Protein AF-A0A2S2PUA5-F1 (afdb_monomer_lite)

Secondary structure (DSSP, 8-state):
--GGGS--GGGSS--EEE-S--S-GGGT--S--S--SSEEE-GGGGTS-TT--TTTS-HHHHHHHH-HHHHHHHHHSHHHHHHHHHHHHHHH-SS-EEEE--S-HHHHHTTTT---BTTB--EEEESTT----

Radius of gyration: 16.47 Å; chains: 1; bounding box: 36×30×44 Å

InterPro domains:
  IPR000734 Triacylglycerol lipase family [PTHR11610] (3-128)
  IPR013818 Lipase [PF00151] (2-129)
  IPR029058 Alpha/Beta hydrolase fold [G3DSA:3.40.50.1820] (1-133)
  IPR029058 Alpha/Beta hydrolase fold [SSF53474] (2-130)

Sequence (133 aa):
MPSHSRLDPTDAQLVDVIHTDGSSIFLLGYGMSEPCGHIDFYPNNGKEQPGCDLTETPLPLTLIKEGIEEASRVLVACNHVRAIKLFIESINSKCPYIAHKCNSYQNFLQGKCFSCKENDSGCAIMGLNTVRP

Structure (mmCIF, N/CA/C/O backbone):
data_AF-A0A2S2PUA5-F1
#
_entry.id   AF-A0A2S2PUA5-F1
#
loop_
_atom_site.group_PDB
_atom_site.id
_atom_site.type_symbol
_atom_site.label_atom_id
_atom_site.label_alt_id
_atom_site.label_comp_id
_atom_site.label_asym_id
_atom_site.label_entity_id
_atom_site.label_seq_id
_atom_site.pdbx_PDB_ins_code
_atom_site.Cartn_x
_atom_site.Cartn_y
_atom_site.Cartn_z
_atom_site.occupancy
_atom_site.B_iso_or_equiv
_atom_site.auth_seq_id
_atom_site.auth_comp_id
_atom_site.auth_asym_id
_atom_site.auth_atom_id
_atom_site.pdbx_PDB_model_num
ATOM 1 N N . MET A 1 1 ? 16.119 0.254 -10.586 1.00 73.94 1 MET A N 1
ATOM 2 C CA . MET A 1 1 ? 16.790 -1.062 -10.463 1.00 73.94 1 MET A CA 1
ATOM 3 C C . MET A 1 1 ? 16.265 -1.983 -11.565 1.00 73.94 1 MET A C 1
ATOM 5 O O . MET A 1 1 ? 15.054 -1.948 -11.787 1.00 73.94 1 MET A O 1
ATOM 9 N N . PRO A 1 2 ? 17.122 -2.719 -12.300 1.00 87.25 2 PR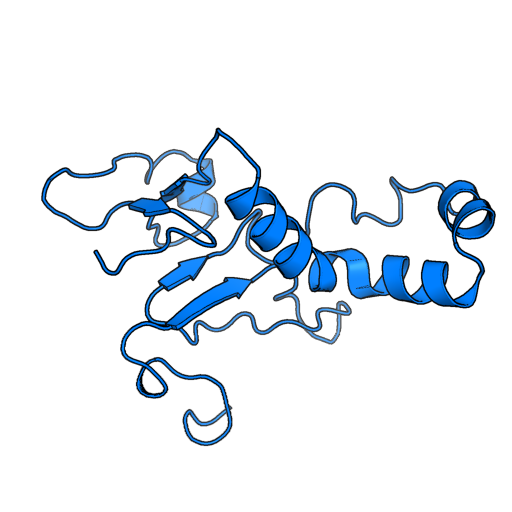O A N 1
ATOM 10 C CA . PRO A 1 2 ? 16.686 -3.626 -13.371 1.00 87.25 2 PRO A CA 1
ATOM 11 C C . PRO A 1 2 ? 15.734 -4.712 -12.851 1.00 87.25 2 PRO A C 1
ATOM 13 O O . PRO A 1 2 ? 15.947 -5.185 -11.739 1.00 87.25 2 PRO A O 1
ATOM 16 N N . SER A 1 3 ? 14.733 -5.127 -13.639 1.00 87.62 3 SER A N 1
ATOM 17 C CA . SER A 1 3 ? 13.717 -6.109 -13.208 1.00 87.62 3 SER A CA 1
ATOM 18 C C . SER A 1 3 ? 14.322 -7.438 -12.752 1.00 87.62 3 SER A C 1
ATOM 20 O O . SER A 1 3 ? 13.956 -7.931 -11.703 1.00 87.62 3 SER A O 1
ATOM 22 N N . HIS A 1 4 ? 15.343 -7.954 -13.441 1.00 91.38 4 HIS A N 1
ATOM 23 C CA . HIS A 1 4 ? 16.028 -9.201 -13.061 1.00 91.38 4 HIS A CA 1
ATOM 24 C C . HIS A 1 4 ? 16.793 -9.151 -11.720 1.00 91.38 4 HIS A C 1
ATOM 26 O O . HIS A 1 4 ? 17.362 -10.157 -11.306 1.00 91.38 4 HIS A O 1
ATOM 32 N N . SER A 1 5 ? 16.900 -7.983 -11.076 1.00 94.38 5 SER A N 1
ATOM 33 C CA . SER A 1 5 ? 17.606 -7.800 -9.798 1.00 94.38 5 SER A CA 1
ATOM 34 C C . SER A 1 5 ? 16.677 -7.403 -8.648 1.00 94.38 5 SER A C 1
ATOM 36 O O . SER A 1 5 ? 17.165 -7.056 -7.574 1.00 94.38 5 SER A O 1
ATOM 38 N N . ARG A 1 6 ? 15.359 -7.387 -8.861 1.00 94.94 6 ARG A N 1
ATOM 39 C CA . ARG A 1 6 ? 14.359 -7.016 -7.852 1.00 94.94 6 ARG A CA 1
ATOM 40 C C . ARG A 1 6 ? 13.100 -7.858 -8.026 1.00 94.94 6 ARG A C 1
ATOM 42 O O . ARG A 1 6 ? 12.964 -8.532 -9.034 1.00 94.94 6 ARG A O 1
ATOM 49 N N . LEU A 1 7 ? 12.176 -7.738 -7.075 1.00 97.31 7 LEU A N 1
ATOM 50 C CA . LEU A 1 7 ? 10.803 -8.197 -7.272 1.00 97.31 7 LEU A CA 1
ATOM 51 C C . LEU A 1 7 ? 10.221 -7.556 -8.537 1.00 97.31 7 LEU A C 1
ATOM 53 O O . LEU A 1 7 ? 10.394 -6.348 -8.729 1.00 97.31 7 LEU A O 1
ATOM 57 N N . ASP A 1 8 ? 9.548 -8.339 -9.369 1.00 97.25 8 ASP A N 1
ATOM 58 C CA . ASP A 1 8 ? 8.890 -7.906 -10.602 1.00 97.25 8 ASP A CA 1
ATOM 59 C C . ASP A 1 8 ? 7.628 -8.749 -10.887 1.00 97.25 8 ASP A C 1
ATOM 61 O O . ASP A 1 8 ? 7.535 -9.886 -10.415 1.00 97.25 8 ASP A O 1
ATOM 65 N N . PRO A 1 9 ? 6.654 -8.268 -11.691 1.00 96.94 9 PRO A N 1
ATOM 66 C CA . PRO A 1 9 ? 5.439 -9.034 -11.972 1.00 96.94 9 PRO A CA 1
ATOM 67 C C . PRO A 1 9 ? 5.702 -10.404 -12.607 1.00 96.94 9 PRO A C 1
ATOM 69 O O . PRO A 1 9 ? 4.869 -11.295 -12.493 1.00 96.94 9 PRO A O 1
ATOM 72 N N . THR A 1 10 ? 6.847 -10.618 -13.259 1.00 96.62 10 THR A N 1
ATOM 73 C CA . THR A 1 10 ? 7.171 -11.922 -13.858 1.00 96.62 10 THR A CA 1
ATOM 74 C C . THR A 1 10 ? 7.516 -13.018 -12.848 1.00 96.62 10 THR A C 1
ATOM 76 O O . THR A 1 10 ? 7.575 -14.184 -13.236 1.00 96.62 10 THR A O 1
ATOM 79 N N . ASP A 1 11 ? 7.736 -12.678 -11.576 1.00 97.75 11 ASP A N 1
ATOM 80 C CA . ASP A 1 11 ? 8.243 -13.616 -10.565 1.00 97.75 11 ASP A CA 1
ATOM 81 C C . ASP A 1 11 ? 7.177 -14.597 -10.046 1.00 97.75 11 ASP A C 1
ATOM 83 O O . ASP A 1 11 ? 7.510 -15.626 -9.453 1.00 97.75 11 ASP A O 1
ATOM 87 N N . ALA A 1 12 ? 5.890 -14.313 -10.274 1.00 97.31 12 ALA A N 1
ATOM 88 C CA . ALA A 1 12 ? 4.784 -15.183 -9.885 1.00 97.31 12 ALA A CA 1
ATOM 89 C C . ALA A 1 12 ? 3.542 -14.983 -10.770 1.00 97.31 12 ALA A C 1
ATOM 91 O O . ALA A 1 12 ? 3.441 -14.042 -11.552 1.00 97.31 12 ALA A O 1
ATOM 92 N N . GLN A 1 13 ? 2.542 -15.858 -10.615 1.00 96.69 13 GLN A N 1
ATOM 93 C CA . GLN A 1 13 ? 1.248 -15.711 -11.301 1.00 96.69 13 GLN A CA 1
ATOM 94 C C . GLN A 1 13 ? 0.492 -14.447 -10.864 1.00 96.69 13 GLN A C 1
ATOM 96 O O . GLN A 1 13 ? -0.269 -13.866 -11.637 1.00 96.69 13 GLN A O 1
ATOM 101 N N . LEU A 1 14 ? 0.698 -14.014 -9.624 1.00 96.12 14 LEU A N 1
ATOM 102 C CA . LEU A 1 14 ? 0.227 -12.750 -9.085 1.00 96.12 14 LEU A CA 1
ATOM 103 C C . LEU A 1 14 ? 1.296 -12.241 -8.121 1.00 96.12 14 LEU A C 1
ATOM 105 O O . LEU A 1 14 ? 1.841 -13.008 -7.335 1.00 96.12 14 LEU A O 1
ATOM 109 N N . VAL A 1 15 ? 1.585 -10.951 -8.222 1.00 97.69 15 VAL A N 1
ATOM 110 C CA . VAL A 1 15 ? 2.514 -10.223 -7.359 1.00 97.69 15 VAL A CA 1
ATOM 111 C C . VAL A 1 15 ? 1.759 -8.975 -6.954 1.00 97.69 15 VAL A C 1
ATOM 113 O O . VAL A 1 15 ? 1.468 -8.144 -7.815 1.00 97.69 15 VAL A O 1
ATOM 116 N N . ASP A 1 16 ? 1.379 -8.876 -5.693 1.00 97.62 16 ASP A N 1
ATOM 117 C CA . ASP A 1 16 ? 0.785 -7.685 -5.116 1.00 97.62 16 ASP A CA 1
ATOM 118 C C . ASP A 1 16 ? 1.729 -7.066 -4.085 1.00 97.62 16 ASP A C 1
ATOM 120 O O . ASP A 1 16 ? 2.445 -7.761 -3.365 1.00 97.62 16 ASP A O 1
ATOM 124 N N . VAL A 1 17 ? 1.785 -5.738 -4.067 1.00 98.38 17 VAL A N 1
ATOM 125 C CA . VAL A 1 17 ? 2.794 -4.990 -3.311 1.00 98.38 17 VAL A CA 1
ATOM 126 C C . VAL A 1 17 ? 2.106 -3.938 -2.458 1.00 98.38 17 VAL A C 1
ATOM 128 O O . VAL A 1 17 ? 1.223 -3.230 -2.930 1.00 98.38 17 VAL A O 1
ATOM 131 N N . ILE A 1 18 ? 2.508 -3.819 -1.191 1.00 98.62 18 ILE A N 1
ATOM 132 C CA . ILE A 1 18 ? 2.022 -2.779 -0.277 1.00 98.62 18 ILE A CA 1
ATOM 133 C C . ILE A 1 18 ? 3.172 -1.813 0.006 1.00 98.62 18 ILE A C 1
ATOM 135 O O . ILE A 1 18 ? 4.117 -2.146 0.720 1.00 98.62 18 ILE A O 1
ATOM 139 N N . HIS A 1 19 ? 3.073 -0.598 -0.526 1.00 98.31 19 HIS A N 1
ATOM 140 C CA . HIS A 1 19 ? 4.032 0.475 -0.294 1.00 98.31 19 HIS A CA 1
ATOM 141 C C . HIS A 1 19 ? 3.573 1.313 0.895 1.00 98.31 19 HIS A C 1
ATOM 143 O O . HIS A 1 19 ? 2.494 1.899 0.855 1.00 98.31 19 HIS A O 1
ATOM 149 N N . THR A 1 20 ? 4.378 1.400 1.952 1.00 97.44 20 THR A N 1
ATOM 150 C CA . THR A 1 20 ? 4.072 2.249 3.119 1.00 97.44 20 THR A CA 1
ATOM 151 C C . THR A 1 20 ? 5.161 3.253 3.461 1.00 97.44 20 THR A C 1
ATOM 153 O O . THR A 1 20 ? 4.908 4.121 4.289 1.00 97.44 20 THR A O 1
ATOM 156 N N . ASP A 1 21 ? 6.327 3.152 2.821 1.00 95.25 21 ASP A N 1
ATOM 157 C CA . ASP A 1 21 ? 7.536 3.917 3.141 1.00 95.25 21 ASP A CA 1
ATOM 158 C C . ASP A 1 21 ? 8.348 4.290 1.886 1.00 95.25 21 ASP A C 1
ATOM 160 O O . ASP A 1 21 ? 9.575 4.258 1.866 1.00 95.25 21 ASP A O 1
ATOM 164 N N . GLY A 1 22 ? 7.652 4.594 0.788 1.00 94.94 22 GLY A N 1
ATOM 165 C CA . GLY A 1 22 ? 8.230 4.948 -0.513 1.00 94.94 22 GLY A CA 1
ATOM 166 C C . GLY A 1 22 ? 8.732 6.395 -0.608 1.00 94.94 22 GLY A C 1
ATOM 167 O O . GLY A 1 22 ? 8.698 6.994 -1.686 1.00 94.94 22 GLY A O 1
ATOM 168 N N . SER A 1 23 ? 9.116 7.008 0.512 1.00 91.75 23 SER A N 1
ATOM 169 C CA . SER A 1 23 ? 9.830 8.289 0.509 1.00 91.75 23 SER A CA 1
ATOM 170 C C . SER A 1 23 ? 11.273 8.089 0.034 1.00 91.75 23 SER A C 1
ATOM 172 O O . SER A 1 23 ? 11.786 6.977 -0.003 1.00 91.75 23 SER A O 1
ATOM 174 N N . SER A 1 24 ? 11.953 9.169 -0.358 1.00 87.00 24 SER A N 1
ATOM 175 C CA . SER A 1 24 ? 13.376 9.075 -0.709 1.00 87.00 24 SER A CA 1
ATOM 176 C C . SER A 1 24 ? 14.195 8.608 0.496 1.00 87.00 24 SER A C 1
ATOM 178 O O . SER A 1 24 ? 13.905 9.005 1.624 1.00 87.00 24 SER A O 1
ATOM 180 N N . ILE A 1 25 ? 15.281 7.870 0.257 1.00 83.25 25 ILE A N 1
ATOM 181 C CA . ILE A 1 25 ? 16.231 7.480 1.308 1.00 83.25 25 ILE A CA 1
ATOM 182 C C . ILE A 1 25 ? 16.816 8.692 2.056 1.00 83.25 25 ILE A C 1
ATOM 184 O O . ILE A 1 25 ? 17.127 8.598 3.239 1.00 83.25 25 ILE A O 1
ATOM 188 N N . PHE A 1 26 ? 16.901 9.864 1.405 1.00 82.75 26 PHE A N 1
ATOM 189 C CA . PHE A 1 26 ? 17.305 11.123 2.054 1.00 82.75 26 PHE A CA 1
ATOM 190 C C . PHE A 1 26 ? 16.294 11.617 3.100 1.00 82.75 26 PHE A C 1
ATOM 192 O O . PHE A 1 26 ? 16.658 12.375 3.992 1.00 82.75 26 PHE A O 1
ATOM 199 N N . LEU A 1 27 ? 15.038 11.182 2.989 1.00 82.25 27 LEU A N 1
ATOM 200 C CA . LEU A 1 27 ? 13.957 11.404 3.951 1.00 82.25 27 LEU A CA 1
ATOM 201 C C . LEU A 1 27 ? 13.705 10.152 4.807 1.00 82.25 27 LEU A C 1
ATOM 203 O O . LEU A 1 27 ? 12.606 9.983 5.323 1.00 82.25 27 LEU A O 1
ATOM 207 N N . LEU A 1 28 ? 14.706 9.270 4.930 1.00 82.19 28 LEU A N 1
ATOM 208 C CA . LEU A 1 28 ? 14.640 8.012 5.683 1.00 82.19 28 LEU A CA 1
ATOM 209 C C . LEU A 1 28 ? 13.558 7.030 5.196 1.00 82.19 28 LEU A C 1
ATOM 211 O O . LEU A 1 28 ? 13.148 6.159 5.954 1.00 82.19 28 LEU A O 1
ATOM 215 N N . GLY A 1 29 ? 13.125 7.135 3.935 1.00 86.75 29 GLY A N 1
ATOM 216 C CA . GLY A 1 29 ? 12.269 6.123 3.319 1.00 86.75 29 GLY A CA 1
ATOM 217 C C . GLY A 1 29 ? 13.076 4.890 2.916 1.00 86.75 29 GLY A C 1
ATOM 218 O O . GLY A 1 29 ? 14.029 4.990 2.139 1.00 8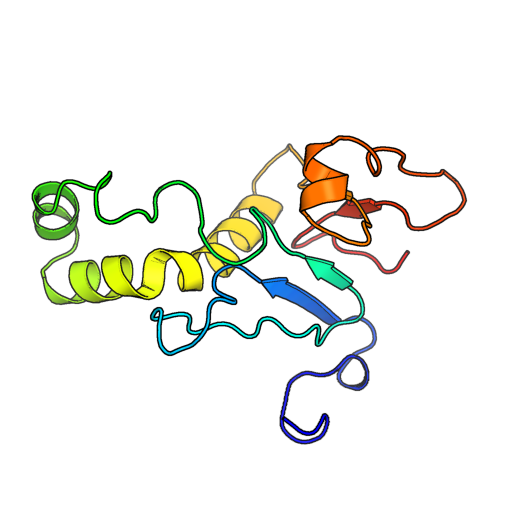6.75 29 GLY A O 1
ATOM 219 N N . TYR A 1 30 ? 12.705 3.728 3.447 1.00 89.94 30 TYR A N 1
ATOM 220 C CA . TYR A 1 30 ? 13.353 2.443 3.172 1.00 89.94 30 TYR A CA 1
ATOM 221 C C . TYR A 1 30 ? 12.618 1.611 2.113 1.00 89.94 30 TYR A C 1
ATOM 223 O O . TYR A 1 30 ? 13.149 0.607 1.636 1.00 89.94 30 TYR A O 1
ATOM 231 N N . GLY A 1 31 ? 11.385 1.984 1.765 1.00 92.50 31 GLY A N 1
ATOM 232 C CA . GLY A 1 31 ? 10.585 1.317 0.744 1.00 92.50 31 GLY A CA 1
ATOM 233 C C . GLY A 1 31 ? 10.880 1.814 -0.673 1.00 92.50 31 GLY A C 1
ATOM 234 O O . GLY A 1 31 ? 11.378 2.916 -0.889 1.00 92.50 31 GLY A O 1
ATOM 235 N N . MET A 1 32 ? 10.515 1.005 -1.668 1.00 94.12 32 MET A N 1
ATOM 236 C CA . MET A 1 32 ? 10.468 1.454 -3.062 1.00 94.12 32 MET A CA 1
ATOM 237 C C . MET A 1 32 ? 9.200 2.273 -3.312 1.00 94.12 32 MET A C 1
ATOM 239 O O . MET A 1 32 ? 8.145 1.965 -2.757 1.00 94.12 32 MET A O 1
ATOM 243 N N . SER A 1 33 ? 9.289 3.295 -4.163 1.00 94.81 33 SER A N 1
ATOM 244 C CA . SER A 1 33 ? 8.121 4.074 -4.608 1.00 94.81 33 SER A CA 1
ATOM 245 C C . SER A 1 33 ? 7.564 3.560 -5.936 1.00 94.81 33 SER A C 1
ATOM 247 O O . SER A 1 33 ? 6.369 3.643 -6.215 1.00 94.81 33 SER A O 1
ATOM 249 N N . GLU A 1 34 ? 8.460 3.016 -6.750 1.00 95.38 34 GLU A N 1
ATOM 250 C CA . GLU A 1 34 ? 8.206 2.494 -8.071 1.00 95.38 34 GLU A CA 1
ATOM 251 C C . GLU A 1 34 ? 7.399 1.198 -7.981 1.00 95.38 34 GLU A C 1
ATOM 253 O O . GLU A 1 34 ? 7.726 0.347 -7.148 1.00 95.38 34 GLU A O 1
ATOM 258 N N . PRO A 1 35 ? 6.388 1.028 -8.850 1.00 96.31 35 PRO A N 1
ATOM 259 C CA . PRO A 1 35 ? 5.607 -0.195 -8.881 1.00 96.31 35 PRO A CA 1
ATOM 260 C C . PRO A 1 35 ? 6.487 -1.379 -9.286 1.00 96.31 35 PRO A C 1
ATOM 262 O O . PRO A 1 35 ? 7.333 -1.277 -10.185 1.00 96.31 35 PRO A O 1
ATOM 265 N N . CYS A 1 36 ? 6.280 -2.507 -8.620 1.00 97.06 36 CYS A N 1
ATOM 266 C CA . CYS A 1 36 ? 6.970 -3.763 -8.894 1.00 97.06 36 CYS A CA 1
ATOM 267 C C . CYS A 1 36 ? 6.046 -4.989 -8.861 1.00 97.06 36 CYS A C 1
ATOM 269 O O . CYS A 1 36 ? 6.534 -6.113 -8.981 1.00 97.06 36 CYS A O 1
ATOM 271 N N . GLY A 1 37 ? 4.731 -4.783 -8.754 1.00 96.81 37 GLY A N 1
ATOM 272 C CA . GLY A 1 37 ? 3.717 -5.825 -8.815 1.00 96.81 37 GLY A CA 1
ATOM 273 C C . GLY A 1 37 ? 2.800 -5.740 -10.033 1.00 96.81 37 GLY A C 1
ATOM 274 O O . GLY A 1 37 ? 2.877 -4.859 -10.888 1.00 96.81 37 GLY A O 1
ATOM 275 N N . HIS A 1 38 ? 1.909 -6.721 -10.124 1.00 96.44 38 HIS A N 1
ATOM 276 C CA . HIS A 1 38 ? 0.710 -6.619 -10.950 1.00 96.44 38 HIS A CA 1
ATOM 277 C C . HIS A 1 38 ? -0.272 -5.601 -10.358 1.00 96.44 38 HIS A C 1
ATOM 279 O O . HIS A 1 38 ? -1.033 -4.973 -11.094 1.00 96.44 38 HIS A O 1
ATOM 285 N N . ILE A 1 39 ? -0.283 -5.493 -9.024 1.00 96.38 39 ILE A N 1
ATOM 286 C CA . ILE A 1 39 ? -1.128 -4.586 -8.254 1.00 96.38 39 ILE A CA 1
ATOM 287 C C . ILE A 1 39 ? -0.261 -3.963 -7.161 1.00 96.38 39 ILE A C 1
ATOM 289 O O . ILE A 1 39 ? 0.233 -4.665 -6.282 1.00 96.38 39 ILE A O 1
ATOM 293 N N . ASP A 1 40 ? -0.108 -2.646 -7.202 1.00 97.69 40 ASP A N 1
ATOM 294 C CA . ASP A 1 40 ? 0.681 -1.892 -6.232 1.00 97.69 40 ASP A CA 1
ATOM 295 C C . ASP A 1 40 ? -0.257 -0.995 -5.415 1.00 97.69 40 ASP A C 1
ATOM 297 O O . ASP A 1 40 ? -0.934 -0.100 -5.933 1.00 97.69 40 ASP A O 1
ATOM 301 N N . PHE A 1 41 ? -0.335 -1.270 -4.117 1.00 98.12 41 PHE A N 1
ATOM 302 C CA . PHE A 1 41 ? -1.163 -0.556 -3.159 1.00 98.12 41 PHE A CA 1
ATOM 303 C C . PHE A 1 41 ? -0.352 0.532 -2.459 1.00 98.12 41 PHE A C 1
ATOM 305 O O . PHE A 1 41 ? 0.718 0.275 -1.909 1.00 98.12 41 PHE A O 1
ATOM 312 N N . TYR A 1 42 ? -0.914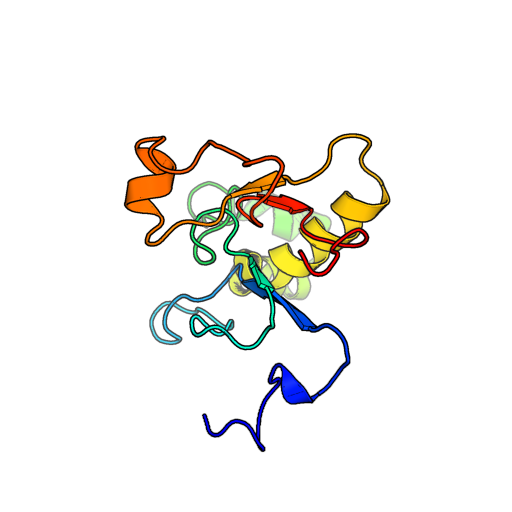 1.739 -2.410 1.00 98.19 42 TYR A N 1
ATOM 313 C CA . TYR A 1 42 ? -0.296 2.913 -1.787 1.00 98.19 42 TYR A CA 1
ATOM 314 C C . TYR A 1 42 ? -1.196 3.484 -0.676 1.00 98.19 42 TYR A C 1
ATOM 316 O O . TYR A 1 42 ? -1.714 4.600 -0.814 1.00 98.19 42 TYR A O 1
ATOM 324 N N . PRO A 1 43 ? -1.443 2.738 0.422 1.00 97.69 43 PRO A N 1
ATOM 325 C CA . PRO A 1 43 ? -2.204 3.252 1.558 1.00 97.69 43 PRO A CA 1
ATOM 326 C C . PRO A 1 43 ? -1.561 4.541 2.077 1.00 97.69 43 PRO A C 1
ATOM 328 O O . PRO A 1 43 ? -0.350 4.604 2.291 1.00 97.69 43 PRO A O 1
ATOM 331 N N . ASN A 1 44 ? -2.368 5.587 2.260 1.00 96.88 44 ASN A N 1
ATOM 332 C CA . ASN A 1 44 ? -1.893 6.901 2.708 1.00 96.88 44 ASN A CA 1
ATOM 333 C C . ASN A 1 44 ? -0.753 7.453 1.824 1.00 96.88 44 ASN A C 1
ATOM 335 O O . ASN A 1 44 ? 0.290 7.877 2.316 1.00 96.88 44 ASN A O 1
ATOM 339 N N . ASN A 1 45 ? -0.918 7.386 0.495 1.00 96.81 45 ASN A N 1
ATOM 340 C CA . ASN A 1 45 ? 0.091 7.764 -0.512 1.00 96.81 45 ASN A CA 1
ATOM 341 C C . ASN A 1 45 ? 1.359 6.888 -0.514 1.00 96.81 45 ASN A C 1
ATOM 343 O O . ASN A 1 45 ? 2.319 7.196 -1.217 1.00 96.81 45 ASN A O 1
ATOM 347 N N . GLY A 1 46 ? 1.380 5.825 0.292 1.00 96.81 46 GLY A N 1
ATOM 348 C CA . GLY A 1 46 ? 2.478 4.877 0.427 1.00 96.81 46 GLY A CA 1
ATOM 349 C C . GLY A 1 46 ? 3.784 5.452 0.966 1.00 96.81 46 GLY A C 1
ATOM 350 O O . GLY A 1 46 ? 4.842 4.898 0.683 1.00 96.81 46 GLY A O 1
ATOM 351 N N . LYS A 1 47 ? 3.722 6.563 1.712 1.00 94.19 47 LYS A N 1
ATOM 352 C CA . LYS A 1 47 ? 4.902 7.285 2.221 1.00 94.19 47 LYS A CA 1
ATOM 353 C C . LYS A 1 47 ? 4.867 7.499 3.727 1.00 94.19 47 LYS A C 1
ATOM 355 O O . LYS A 1 47 ? 5.736 7.018 4.436 1.00 94.19 47 LYS A O 1
ATOM 360 N N . GLU A 1 48 ? 3.861 8.225 4.199 1.00 91.88 48 GLU A N 1
ATOM 361 C CA . GLU A 1 48 ? 3.724 8.611 5.602 1.00 91.88 48 GLU A CA 1
ATOM 362 C C . GLU A 1 48 ? 2.450 7.988 6.149 1.00 91.88 48 GLU A C 1
ATOM 364 O O . GLU A 1 48 ? 1.347 8.225 5.650 1.00 91.88 48 GLU A O 1
ATOM 369 N N . GLN A 1 49 ? 2.611 7.130 7.148 1.00 92.94 49 GLN A N 1
ATOM 370 C CA . GLN A 1 49 ? 1.521 6.350 7.700 1.00 92.94 49 GLN A CA 1
ATOM 371 C C . GLN A 1 49 ? 0.983 7.010 8.973 1.00 92.94 49 GLN A C 1
ATOM 373 O O . GLN A 1 49 ? 1.763 7.468 9.813 1.00 92.94 49 GLN A O 1
ATOM 378 N N . PRO A 1 50 ? -0.348 7.027 9.166 1.00 91.81 50 PRO A N 1
ATOM 379 C CA . PRO A 1 50 ? -0.943 7.536 10.392 1.00 91.81 50 PRO A CA 1
ATOM 380 C C . PRO A 1 50 ? -0.364 6.846 11.635 1.00 91.81 50 PRO A C 1
ATOM 382 O O . PRO A 1 50 ? -0.304 5.615 11.697 1.00 91.81 50 PRO A O 1
ATOM 385 N N . GLY A 1 51 ? 0.042 7.645 12.626 1.00 86.00 51 GLY A N 1
ATOM 386 C CA . GLY A 1 51 ? 0.651 7.169 13.874 1.00 86.00 51 GLY A CA 1
ATOM 387 C C . GLY A 1 51 ? 2.164 6.922 13.818 1.00 86.00 51 GLY A C 1
ATOM 388 O O . GLY A 1 51 ? 2.711 6.423 14.798 1.00 86.00 51 GLY A O 1
ATOM 389 N N . CYS A 1 52 ? 2.830 7.256 12.708 1.00 83.00 52 CYS A N 1
ATOM 390 C CA . CYS A 1 52 ? 4.289 7.180 12.568 1.00 83.00 52 CYS A CA 1
ATOM 391 C C . CYS A 1 52 ? 5.002 8.540 12.641 1.00 83.00 52 CYS A C 1
ATOM 393 O O . CYS A 1 52 ? 6.221 8.591 12.493 1.00 83.00 52 CYS A O 1
ATOM 395 N N . ASP A 1 53 ? 4.269 9.634 12.863 1.00 74.56 53 ASP A N 1
ATOM 396 C CA . ASP A 1 53 ? 4.868 10.954 13.052 1.00 74.56 53 ASP A CA 1
ATOM 397 C C . ASP A 1 53 ? 5.570 11.032 14.418 1.00 74.56 53 ASP A C 1
ATOM 399 O O . ASP A 1 53 ? 4.964 10.819 15.471 1.00 74.56 53 ASP A O 1
ATOM 403 N N . LEU A 1 54 ? 6.861 11.363 14.383 1.00 62.31 54 LEU A N 1
ATOM 404 C CA . LEU A 1 54 ? 7.725 11.510 15.554 1.00 62.31 54 LEU A CA 1
ATOM 405 C C . LEU A 1 54 ? 7.253 12.616 16.504 1.00 62.31 54 LEU A C 1
ATOM 407 O O . LEU A 1 54 ? 7.588 12.588 17.687 1.00 62.31 54 LEU A O 1
ATOM 411 N N . THR A 1 55 ? 6.503 13.594 15.993 1.00 57.03 55 THR A N 1
ATOM 412 C CA . THR A 1 55 ? 5.965 14.710 16.781 1.00 57.03 55 THR A CA 1
ATOM 413 C C . THR A 1 55 ? 4.700 14.331 17.558 1.00 57.03 55 THR A C 1
ATOM 415 O O . THR A 1 55 ? 4.447 14.893 18.623 1.00 57.03 55 THR A O 1
ATOM 418 N N . GLU A 1 56 ? 3.952 13.335 17.075 1.00 52.03 56 GLU A N 1
ATOM 419 C CA . GLU A 1 56 ? 2.709 12.827 17.675 1.00 52.03 56 GLU A CA 1
ATOM 420 C C . GLU A 1 56 ? 2.968 11.704 18.692 1.00 52.03 56 GLU A C 1
ATOM 422 O O . GLU A 1 56 ? 2.135 11.441 19.560 1.00 52.03 56 GLU A O 1
ATOM 427 N N . THR A 1 57 ? 4.123 11.034 18.622 1.00 49.78 57 THR A N 1
ATOM 428 C CA . THR A 1 57 ? 4.531 10.031 19.612 1.00 49.78 57 THR A CA 1
ATOM 429 C C . THR A 1 57 ? 5.416 10.672 20.677 1.00 49.78 57 THR A C 1
ATOM 431 O O . THR A 1 57 ? 6.585 10.957 20.404 1.00 49.78 57 THR A O 1
ATOM 434 N N . PRO A 1 58 ? 4.940 10.862 21.923 1.00 48.50 58 PRO A N 1
ATOM 435 C CA . PRO A 1 58 ? 5.828 11.246 23.000 1.00 48.50 58 PRO A CA 1
ATOM 436 C C . PRO A 1 58 ? 6.862 10.127 23.150 1.00 48.50 58 PRO A C 1
ATOM 438 O O . PRO A 1 58 ? 6.515 9.015 23.561 1.00 48.50 58 PRO A O 1
ATOM 441 N N . LEU A 1 59 ? 8.132 10.454 22.877 1.00 52.00 59 LEU A N 1
ATOM 442 C CA . LEU A 1 59 ? 9.314 9.637 23.170 1.00 52.00 59 LEU A CA 1
ATOM 443 C C . LEU A 1 59 ? 9.204 8.778 24.451 1.00 52.00 59 LEU A C 1
ATOM 445 O O . LEU A 1 59 ? 9.700 7.654 24.424 1.00 52.00 59 LEU A O 1
ATOM 449 N N . PRO A 1 60 ? 8.580 9.219 25.568 1.00 50.94 60 PRO A N 1
ATOM 450 C CA . PRO A 1 60 ? 8.499 8.378 26.756 1.00 50.94 60 PRO A CA 1
ATOM 451 C C . PRO A 1 60 ? 7.744 7.051 26.577 1.00 50.94 60 PRO A C 1
ATOM 453 O O . PRO A 1 60 ? 8.149 6.083 27.201 1.00 50.94 60 PRO A O 1
ATOM 456 N N . LEU A 1 61 ? 6.683 6.918 25.771 1.00 50.81 61 LEU A N 1
ATOM 457 C CA . LEU A 1 61 ? 5.818 5.728 25.911 1.00 50.81 61 LEU A CA 1
ATOM 458 C C . LEU A 1 61 ? 6.384 4.437 25.283 1.00 50.81 61 LEU A C 1
ATOM 460 O O . LEU A 1 61 ? 6.161 3.351 25.822 1.00 50.81 61 LEU A O 1
ATOM 464 N N . THR A 1 62 ? 7.123 4.541 24.176 1.00 50.88 62 THR A N 1
ATOM 465 C CA . THR A 1 62 ? 7.772 3.396 23.505 1.00 50.88 62 THR A CA 1
ATOM 466 C C . THR A 1 62 ? 9.036 2.952 24.242 1.00 50.88 62 THR A C 1
ATOM 468 O O . THR A 1 62 ? 9.252 1.754 24.423 1.00 50.88 62 THR A O 1
ATOM 471 N N . LEU A 1 63 ? 9.809 3.907 24.780 1.00 51.19 63 LEU A N 1
ATOM 472 C CA . LEU A 1 63 ? 11.002 3.644 25.596 1.00 51.19 63 LEU A CA 1
ATOM 473 C C . LEU A 1 63 ? 10.694 2.820 26.857 1.00 51.19 63 LEU A C 1
ATOM 475 O O . LEU A 1 63 ? 11.504 1.983 27.249 1.00 51.19 63 LEU A O 1
ATOM 479 N N . ILE A 1 64 ? 9.533 3.045 27.487 1.00 53.06 64 ILE A N 1
ATOM 480 C CA . ILE A 1 64 ? 9.168 2.389 28.756 1.00 53.06 64 ILE A CA 1
ATOM 481 C C . ILE A 1 64 ? 8.630 0.963 28.536 1.00 53.06 64 ILE A C 1
ATOM 483 O O . ILE A 1 64 ? 8.775 0.119 29.418 1.00 53.06 64 ILE A O 1
ATOM 487 N N . LYS A 1 65 ? 8.000 0.675 27.387 1.00 55.53 65 LYS A N 1
ATOM 488 C CA . LYS A 1 65 ? 7.355 -0.627 27.133 1.00 55.53 65 LYS A CA 1
ATOM 489 C C . LYS A 1 65 ? 8.242 -1.647 26.424 1.00 55.53 65 LYS A C 1
ATOM 491 O O . LYS A 1 65 ? 8.129 -2.828 26.730 1.00 55.53 65 LYS A O 1
ATOM 496 N N . GLU A 1 66 ? 9.086 -1.213 25.489 1.00 54.75 66 GLU A N 1
ATOM 497 C CA . GLU A 1 66 ? 9.756 -2.129 24.546 1.00 54.75 66 GLU A CA 1
ATOM 498 C C . GLU A 1 66 ? 11.293 -2.071 24.623 1.00 54.75 66 GLU A C 1
ATOM 500 O O . GLU A 1 66 ? 11.983 -2.851 23.973 1.00 54.75 66 GLU A O 1
ATOM 505 N N . GLY A 1 67 ? 11.852 -1.216 25.487 1.00 57.78 67 GLY A N 1
ATOM 506 C CA . GLY A 1 67 ? 13.298 -1.040 25.622 1.00 57.78 67 GLY A CA 1
ATOM 507 C C . GLY A 1 67 ? 13.895 -0.154 24.523 1.00 57.78 67 GLY A C 1
ATOM 508 O O . GLY A 1 67 ? 13.295 0.085 23.480 1.00 57.78 67 GLY A O 1
ATOM 509 N N . ILE A 1 68 ? 15.092 0.384 24.779 1.00 55.91 68 ILE A N 1
ATOM 510 C CA . ILE A 1 68 ? 15.705 1.450 23.963 1.00 55.91 68 ILE A CA 1
ATOM 511 C C . ILE A 1 68 ? 16.001 0.984 22.530 1.00 55.91 68 ILE A C 1
ATOM 513 O O . ILE A 1 68 ? 15.820 1.752 21.589 1.00 55.91 68 ILE A O 1
ATOM 517 N N . GLU A 1 69 ? 16.428 -0.263 22.344 1.00 54.22 69 GLU A N 1
ATOM 518 C CA . GLU A 1 69 ? 16.826 -0.785 21.031 1.00 54.22 69 GLU A CA 1
ATOM 519 C C . GLU A 1 69 ? 15.617 -1.022 20.110 1.00 54.22 69 GLU A C 1
ATOM 521 O O . GLU A 1 69 ? 15.612 -0.563 18.966 1.00 54.22 69 GLU A O 1
ATOM 526 N N . GLU A 1 70 ? 14.549 -1.636 20.628 1.00 56.31 70 GLU A N 1
ATOM 527 C CA . GLU A 1 70 ? 13.322 -1.888 19.864 1.00 56.31 70 GLU A CA 1
ATOM 528 C C . GLU A 1 70 ? 12.540 -0.591 19.630 1.00 56.31 70 GLU A C 1
ATOM 530 O O . GLU A 1 70 ? 12.117 -0.322 18.508 1.00 56.31 70 GLU A O 1
ATOM 535 N N . ALA A 1 71 ? 12.465 0.294 20.633 1.00 56.12 71 ALA A N 1
ATOM 536 C CA . ALA A 1 71 ? 11.874 1.620 20.469 1.00 56.12 71 ALA A CA 1
ATOM 537 C C . ALA A 1 71 ? 12.589 2.438 19.378 1.00 56.12 71 ALA A C 1
ATOM 539 O O . ALA A 1 71 ? 11.930 3.140 18.617 1.00 56.12 71 ALA A O 1
ATOM 540 N N . SER A 1 72 ? 13.916 2.311 19.247 1.00 52.91 72 SER A N 1
ATOM 541 C CA . SER A 1 72 ? 14.693 2.981 18.191 1.00 52.91 72 SER A CA 1
ATOM 542 C C . SER A 1 72 ? 14.383 2.429 16.796 1.00 52.91 72 SER A C 1
ATOM 544 O O . SER A 1 72 ? 14.238 3.200 15.846 1.00 52.91 72 SER A O 1
ATOM 546 N N . ARG A 1 73 ? 14.238 1.103 16.659 1.00 56.41 73 ARG A N 1
ATOM 547 C CA . ARG A 1 73 ? 13.877 0.460 15.381 1.00 56.41 73 ARG A CA 1
ATOM 548 C C . ARG A 1 73 ? 12.443 0.779 14.981 1.00 56.41 73 ARG A C 1
ATOM 550 O O . ARG A 1 73 ? 12.203 1.119 13.828 1.00 56.41 73 ARG A O 1
ATOM 557 N N . VAL A 1 74 ? 11.508 0.724 15.926 1.00 58.56 74 VAL A N 1
ATOM 558 C CA . VAL A 1 74 ? 10.090 1.028 15.699 1.00 58.56 74 VAL A CA 1
ATOM 559 C C . VAL A 1 74 ? 9.895 2.492 15.325 1.00 58.56 74 VAL A C 1
ATOM 561 O O . VAL A 1 74 ? 9.090 2.776 14.446 1.00 58.56 74 VAL A O 1
ATOM 564 N N . LEU A 1 75 ? 10.645 3.412 15.934 1.00 59.03 75 LEU A N 1
ATOM 565 C CA . LEU A 1 75 ? 10.515 4.843 15.670 1.00 59.03 75 LEU A CA 1
ATOM 566 C C . LEU A 1 75 ? 11.026 5.228 14.270 1.00 59.03 75 LEU A C 1
ATOM 568 O O . LEU A 1 75 ? 10.360 5.975 13.561 1.00 59.03 75 LEU A O 1
ATOM 572 N N . VAL A 1 76 ? 12.170 4.684 13.842 1.00 63.88 76 VAL A N 1
ATOM 573 C CA . VAL A 1 76 ? 12.771 5.007 12.532 1.00 63.88 76 VAL A CA 1
ATOM 574 C C . VAL A 1 76 ? 12.156 4.191 11.390 1.00 63.88 76 VAL A C 1
ATOM 576 O O . VAL A 1 76 ? 12.046 4.685 10.275 1.00 63.88 76 VAL A O 1
ATOM 579 N N . ALA A 1 77 ? 11.701 2.964 11.654 1.00 79.94 77 ALA A N 1
ATOM 580 C CA . ALA A 1 77 ? 11.113 2.085 10.645 1.00 79.94 77 ALA A CA 1
ATOM 581 C C . ALA A 1 77 ? 9.576 2.011 10.719 1.00 79.94 77 ALA A C 1
ATOM 583 O O . ALA A 1 77 ? 8.995 1.105 10.125 1.00 79.94 77 ALA A O 1
ATOM 584 N N . CYS A 1 78 ? 8.895 2.919 11.436 1.00 87.38 78 CYS A N 1
ATOM 585 C CA . CYS A 1 78 ? 7.444 2.836 11.663 1.00 87.38 78 CYS A CA 1
ATOM 586 C C . CYS A 1 78 ? 6.647 2.722 10.355 1.00 87.38 78 CYS A C 1
ATOM 588 O O . CYS A 1 78 ? 5.830 1.809 10.199 1.00 87.38 78 CYS A O 1
ATOM 590 N N . ASN A 1 79 ? 6.922 3.618 9.397 1.00 91.44 79 ASN A N 1
ATOM 591 C CA . ASN A 1 79 ? 6.308 3.589 8.069 1.00 91.44 79 ASN A CA 1
ATOM 592 C C . ASN A 1 79 ? 6.621 2.267 7.362 1.00 91.44 79 ASN A C 1
ATOM 594 O O . ASN A 1 79 ? 5.725 1.630 6.809 1.00 91.44 79 ASN A O 1
ATOM 598 N N . HIS A 1 80 ? 7.872 1.809 7.443 1.00 92.00 80 HIS A N 1
ATOM 599 C CA . HIS A 1 80 ? 8.336 0.581 6.805 1.00 92.00 80 HIS A CA 1
ATOM 600 C C . HIS A 1 80 ? 7.596 -0.663 7.319 1.00 92.00 80 HIS A C 1
ATOM 602 O O . HIS A 1 80 ? 7.057 -1.446 6.539 1.00 92.00 80 HIS A O 1
ATOM 608 N N . VAL A 1 81 ? 7.476 -0.819 8.641 1.00 91.12 81 VAL A N 1
ATOM 609 C CA . VAL A 1 81 ? 6.803 -1.979 9.253 1.00 91.12 81 VAL A CA 1
ATOM 610 C C . VAL A 1 81 ? 5.277 -1.930 9.122 1.00 91.12 81 VAL A C 1
ATOM 612 O O . VAL A 1 81 ? 4.601 -2.930 9.386 1.00 91.12 81 VAL A O 1
ATOM 615 N N . ARG A 1 82 ? 4.696 -0.792 8.711 1.00 94.38 82 ARG A N 1
ATOM 616 C CA . ARG A 1 82 ? 3.242 -0.650 8.554 1.00 94.38 82 ARG A CA 1
ATOM 617 C C . ARG A 1 82 ? 2.675 -1.604 7.503 1.00 94.38 82 ARG A C 1
ATOM 619 O O . ARG A 1 82 ? 1.566 -2.090 7.711 1.00 94.38 82 ARG A O 1
ATOM 626 N N . ALA A 1 83 ? 3.423 -1.927 6.446 1.00 95.88 83 ALA A N 1
ATOM 627 C CA . ALA A 1 83 ? 2.990 -2.887 5.427 1.00 95.88 83 ALA A CA 1
ATOM 628 C C . ALA A 1 83 ? 2.630 -4.251 6.044 1.00 95.88 83 ALA A C 1
ATOM 630 O O . ALA A 1 83 ? 1.561 -4.796 5.773 1.00 95.88 83 ALA A O 1
ATOM 631 N N . ILE A 1 84 ? 3.467 -4.750 6.962 1.00 94.38 84 ILE A N 1
ATOM 632 C CA . ILE A 1 84 ? 3.240 -6.018 7.671 1.00 94.38 84 ILE A CA 1
ATOM 633 C C . ILE A 1 84 ? 1.995 -5.920 8.561 1.00 94.38 84 ILE A C 1
ATOM 635 O O . ILE A 1 84 ? 1.155 -6.818 8.553 1.00 94.38 84 ILE A O 1
ATOM 639 N N . LYS A 1 85 ? 1.843 -4.816 9.305 1.00 94.12 85 LYS A N 1
ATOM 640 C CA . LYS A 1 85 ? 0.682 -4.600 10.186 1.00 94.12 85 LYS A CA 1
ATOM 641 C C . LYS A 1 85 ? -0.633 -4.583 9.398 1.00 94.12 85 LYS A C 1
ATOM 643 O O . LYS A 1 85 ? -1.579 -5.253 9.798 1.00 94.12 85 LYS A O 1
ATOM 648 N N . LEU A 1 86 ? -0.669 -3.878 8.264 1.00 96.62 86 LEU A N 1
ATOM 649 C CA . LEU A 1 86 ? -1.834 -3.833 7.374 1.00 96.62 86 LEU A CA 1
ATOM 650 C C . LEU A 1 86 ? -2.147 -5.211 6.780 1.00 96.62 86 LEU A C 1
ATOM 652 O O . LEU A 1 86 ? -3.310 -5.608 6.737 1.00 96.62 86 LEU A O 1
ATOM 656 N N . PHE A 1 87 ? -1.125 -5.970 6.377 1.00 97.06 87 PHE A N 1
ATOM 657 C CA . PHE A 1 87 ? -1.327 -7.329 5.881 1.00 97.06 87 PHE A CA 1
ATOM 658 C C . PHE A 1 87 ? -1.930 -8.239 6.961 1.00 97.06 87 PHE A C 1
ATOM 660 O O . PHE A 1 87 ? -2.935 -8.898 6.708 1.00 97.06 87 PHE A O 1
ATOM 667 N N . ILE A 1 88 ? -1.388 -8.235 8.183 1.00 95.81 88 ILE A N 1
ATOM 668 C CA . ILE A 1 88 ? -1.923 -9.027 9.307 1.00 95.81 88 ILE A CA 1
ATOM 669 C C . ILE A 1 88 ? -3.374 -8.635 9.622 1.00 95.81 88 ILE A C 1
ATOM 671 O O . ILE A 1 88 ? -4.211 -9.502 9.883 1.00 95.81 88 ILE A O 1
ATOM 675 N N . GLU A 1 89 ? -3.697 -7.343 9.592 1.00 95.50 89 GLU A N 1
ATOM 676 C CA . GLU A 1 89 ? -5.058 -6.867 9.843 1.00 95.50 89 GLU A CA 1
ATOM 677 C C . GLU A 1 89 ? -6.030 -7.304 8.736 1.00 95.50 89 GLU A C 1
ATOM 679 O O . GLU A 1 89 ? -7.161 -7.679 9.041 1.00 95.50 89 GLU A O 1
ATOM 684 N N . SER A 1 90 ? -5.576 -7.387 7.479 1.00 96.12 90 SER A N 1
ATOM 685 C CA . SER A 1 90 ? -6.388 -7.900 6.363 1.00 96.12 90 SER A CA 1
ATOM 686 C C . SER A 1 90 ? -6.849 -9.356 6.547 1.00 96.12 90 SER A C 1
ATOM 688 O O . SER A 1 90 ? -7.864 -9.750 5.978 1.00 96.12 90 SER A O 1
ATOM 690 N N . ILE A 1 91 ? -6.132 -10.147 7.359 1.00 95.62 91 ILE A N 1
ATOM 691 C CA . ILE A 1 91 ? -6.482 -11.538 7.692 1.00 95.62 91 ILE A CA 1
ATOM 692 C C . ILE A 1 91 ? -7.575 -11.584 8.768 1.00 95.62 91 ILE A C 1
ATOM 694 O O . ILE A 1 91 ? -8.461 -12.434 8.735 1.00 95.62 91 ILE A O 1
ATOM 698 N N . ASN A 1 92 ? -7.481 -10.689 9.753 1.00 90.94 92 ASN A N 1
ATOM 699 C CA . ASN A 1 92 ? -8.242 -10.773 11.002 1.00 90.94 92 ASN A CA 1
ATOM 700 C C . ASN A 1 92 ? -9.445 -9.816 11.059 1.00 90.94 92 ASN A C 1
ATOM 702 O O . ASN A 1 92 ? -10.288 -9.933 11.951 1.00 90.94 92 ASN A O 1
ATOM 706 N N . SER A 1 93 ? -9.529 -8.857 10.137 1.00 90.31 93 SER A N 1
ATOM 707 C CA . SER A 1 93 ? -10.608 -7.874 10.079 1.00 90.31 93 SER A CA 1
ATOM 708 C C . SER A 1 93 ? -11.804 -8.383 9.276 1.00 90.31 93 SER A C 1
ATOM 710 O O . SER A 1 93 ? -11.668 -9.067 8.266 1.00 90.31 93 SER A O 1
ATOM 712 N N . LYS A 1 94 ? -13.008 -7.985 9.699 1.00 89.75 94 LYS A N 1
ATOM 713 C CA . LYS A 1 94 ? -14.240 -8.173 8.911 1.00 89.75 94 LYS A CA 1
ATOM 714 C C . LYS A 1 94 ? -14.394 -7.117 7.812 1.00 89.75 94 LYS A C 1
ATOM 716 O O . LYS A 1 94 ? -15.226 -7.286 6.926 1.00 89.75 94 LYS A O 1
ATOM 721 N N . CYS A 1 95 ? -13.637 -6.024 7.895 1.00 90.69 95 CYS A N 1
ATOM 722 C CA . CYS A 1 95 ? -13.703 -4.911 6.958 1.00 90.69 95 CYS A CA 1
ATOM 723 C C . CYS A 1 95 ? -12.574 -5.044 5.926 1.00 90.69 95 CYS A C 1
ATOM 725 O O . CYS A 1 95 ? -11.407 -4.964 6.316 1.00 90.69 95 CYS A O 1
ATOM 727 N N . PRO A 1 96 ? -12.884 -5.226 4.630 1.00 91.56 96 PRO A N 1
ATOM 728 C CA . PRO A 1 96 ? -11.861 -5.297 3.597 1.00 91.56 96 PRO A CA 1
ATOM 729 C C . PRO A 1 96 ? -11.241 -3.921 3.343 1.00 91.56 96 PRO A C 1
ATOM 731 O O . PRO A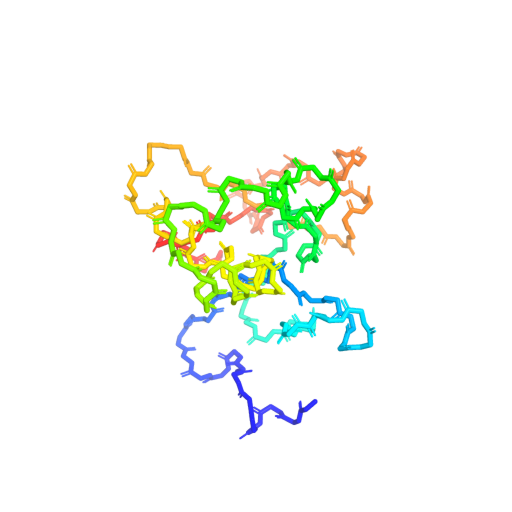 1 96 ? -11.937 -2.903 3.305 1.00 91.56 96 PRO A O 1
ATOM 734 N N . TYR A 1 97 ? -9.934 -3.894 3.090 1.00 95.00 97 TYR A N 1
ATOM 735 C CA . TYR A 1 97 ? -9.262 -2.704 2.577 1.00 95.00 97 TYR A CA 1
ATOM 736 C C . TYR A 1 97 ? -9.507 -2.575 1.078 1.00 95.00 97 TYR A C 1
ATOM 738 O O . TYR A 1 97 ? -8.801 -3.173 0.269 1.00 95.00 97 TYR A O 1
ATOM 746 N N . ILE A 1 98 ? -10.523 -1.802 0.707 1.00 93.12 98 ILE A N 1
ATOM 747 C CA . ILE A 1 98 ? -10.848 -1.541 -0.694 1.00 93.12 98 ILE A CA 1
ATOM 748 C C . ILE A 1 98 ? -9.926 -0.436 -1.212 1.00 93.12 98 ILE A C 1
ATOM 750 O O . ILE A 1 98 ? -10.019 0.719 -0.798 1.00 93.12 98 ILE A O 1
ATOM 754 N N . ALA A 1 99 ? -9.030 -0.796 -2.123 1.00 94.75 99 ALA A N 1
ATOM 755 C CA . ALA A 1 99 ? -8.204 0.146 -2.856 1.00 94.75 99 ALA A CA 1
ATOM 756 C C . ALA A 1 99 ? -8.886 0.544 -4.164 1.00 94.75 99 ALA A C 1
ATOM 758 O O . ALA A 1 99 ? -9.523 -0.282 -4.816 1.00 94.75 99 ALA A O 1
ATOM 759 N N . HIS A 1 100 ? -8.696 1.798 -4.565 1.00 94.62 100 HIS A N 1
ATOM 760 C CA . HIS A 1 100 ? -9.233 2.350 -5.803 1.00 94.62 100 HIS A CA 1
ATOM 761 C C . HIS A 1 100 ? -8.106 2.635 -6.789 1.00 94.62 100 HIS A C 1
ATOM 763 O O . HIS A 1 100 ? -7.178 3.390 -6.484 1.00 94.62 100 HIS A O 1
ATOM 769 N N . LYS A 1 101 ? -8.215 2.079 -7.996 1.00 94.62 101 LYS A N 1
ATOM 770 C CA . LYS A 1 101 ? -7.308 2.378 -9.101 1.00 94.62 101 LYS A CA 1
ATOM 771 C C . LYS A 1 101 ? -7.419 3.858 -9.445 1.00 94.62 101 LYS A C 1
ATOM 773 O O . LYS A 1 101 ? -8.500 4.365 -9.743 1.00 94.62 101 LYS A O 1
ATOM 778 N N . CYS A 1 102 ? -6.295 4.560 -9.407 1.00 94.88 102 CYS A N 1
ATOM 779 C CA . CYS A 1 102 ? -6.278 5.996 -9.625 1.00 94.88 102 CYS A CA 1
ATOM 780 C C . CYS A 1 102 ? -4.933 6.445 -10.198 1.00 94.88 102 CYS A C 1
ATOM 782 O O . CYS A 1 102 ? -3.889 5.920 -9.827 1.00 94.88 102 CYS A O 1
ATOM 784 N N . ASN A 1 103 ? -4.952 7.451 -11.075 1.00 93.50 103 ASN A N 1
ATOM 785 C CA . ASN A 1 103 ? -3.736 7.964 -11.722 1.00 93.50 103 ASN A CA 1
ATOM 786 C C . ASN A 1 103 ? -2.872 8.831 -10.791 1.00 93.50 103 ASN A C 1
ATOM 788 O O . ASN A 1 103 ? -1.727 9.131 -11.113 1.00 93.50 103 ASN A O 1
ATOM 792 N N . SER A 1 104 ? -3.430 9.308 -9.675 1.00 95.31 104 SER A N 1
ATOM 793 C CA . SER A 1 104 ? -2.684 10.055 -8.665 1.00 95.31 104 SER A CA 1
ATOM 794 C C . SER A 1 104 ? -3.408 10.038 -7.325 1.00 95.31 104 SER A C 1
ATOM 796 O O . SER A 1 104 ? -4.640 10.028 -7.267 1.00 95.31 104 SER A O 1
ATOM 798 N N . TYR A 1 105 ? -2.642 10.131 -6.240 1.00 95.94 105 TYR A N 1
ATOM 799 C CA . TYR A 1 105 ? -3.211 10.245 -4.900 1.00 95.94 105 TYR A CA 1
ATOM 800 C C . TYR A 1 105 ? -4.056 11.520 -4.727 1.00 95.94 105 TYR A C 1
ATOM 802 O O . TYR A 1 105 ? -5.076 11.509 -4.051 1.00 95.94 105 TYR A O 1
ATOM 810 N N . GLN A 1 106 ? -3.710 12.611 -5.420 1.00 96.94 106 GLN A N 1
ATOM 811 C CA . GLN A 1 106 ? -4.508 13.845 -5.410 1.00 96.94 106 GLN A CA 1
ATOM 812 C C . GLN A 1 106 ? -5.895 13.656 -6.041 1.00 96.94 106 GLN A C 1
ATOM 814 O O . GLN A 1 106 ? -6.887 14.148 -5.510 1.00 96.94 106 GLN A O 1
ATOM 819 N N . ASN A 1 107 ? -5.995 12.909 -7.145 1.00 96.50 107 ASN A N 1
ATOM 820 C CA . ASN A 1 107 ? -7.294 12.584 -7.739 1.00 96.50 107 ASN A CA 1
ATOM 821 C C . ASN A 1 107 ? -8.122 11.670 -6.825 1.00 96.50 107 ASN A C 1
ATOM 823 O O . ASN A 1 107 ? -9.342 11.830 -6.757 1.00 96.50 107 ASN A O 1
ATOM 827 N N . PHE A 1 108 ? -7.464 10.754 -6.106 1.00 96.06 108 PHE A N 1
ATOM 828 C CA . PHE A 1 108 ? -8.103 9.914 -5.096 1.00 96.06 108 PHE A CA 1
ATOM 829 C C . PHE A 1 108 ? -8.701 10.767 -3.967 1.00 96.06 108 PHE A C 1
ATOM 831 O O . PHE A 1 108 ? -9.890 10.642 -3.686 1.00 96.06 108 PHE A O 1
ATOM 838 N N . LEU A 1 109 ? -7.934 11.711 -3.406 1.00 96.25 109 LEU A N 1
ATOM 839 C CA . LEU A 1 109 ? -8.418 12.634 -2.368 1.00 96.25 109 LEU A CA 1
ATOM 840 C C . LEU A 1 109 ? -9.575 13.529 -2.845 1.00 96.25 109 LEU A C 1
ATOM 842 O O . LEU A 1 109 ? -10.455 13.871 -2.062 1.00 96.25 109 LEU A O 1
ATOM 846 N N . GLN A 1 110 ? -9.605 13.885 -4.131 1.00 96.62 110 GLN A N 1
ATOM 847 C CA . GLN A 1 110 ? -10.701 14.649 -4.745 1.00 96.62 110 GLN A CA 1
ATOM 848 C C . GLN A 1 110 ? -11.936 13.791 -5.079 1.00 96.62 110 GLN A C 1
ATOM 850 O O . GLN A 1 110 ? -12.887 14.295 -5.675 1.00 96.62 110 GLN A O 1
ATOM 855 N N . GLY A 1 111 ? -11.921 12.496 -4.755 1.00 93.75 111 GLY A N 1
ATOM 856 C CA . GLY A 1 111 ? -13.026 11.569 -4.994 1.00 93.75 111 GLY A CA 1
ATOM 857 C C . GLY A 1 111 ? -13.262 11.198 -6.457 1.00 93.75 111 GLY A C 1
ATOM 858 O O . GLY A 1 111 ? -14.297 10.630 -6.796 1.00 93.75 111 GLY A O 1
ATOM 859 N N 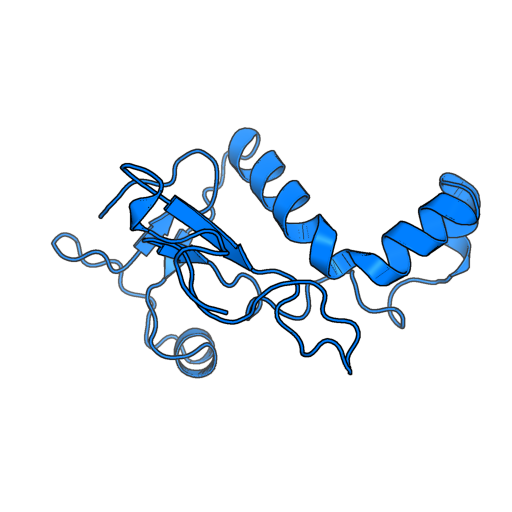. LYS A 1 112 ? -12.296 11.464 -7.343 1.00 94.06 112 LYS A N 1
ATOM 860 C CA . LYS A 1 112 ? -12.422 11.210 -8.790 1.00 94.06 112 LYS A CA 1
ATOM 861 C C . LYS A 1 112 ? -12.322 9.729 -9.173 1.00 94.06 112 LYS A C 1
ATOM 863 O O . LYS A 1 112 ? -12.562 9.391 -10.327 1.00 94.06 112 LYS A O 1
ATOM 868 N N . CYS A 1 113 ? -11.943 8.865 -8.231 1.00 92.69 113 CYS A N 1
ATOM 869 C CA . CYS A 1 113 ? -11.605 7.460 -8.473 1.00 92.69 113 CYS A CA 1
ATOM 870 C C . CYS A 1 113 ? -12.484 6.467 -7.682 1.00 92.69 113 CYS A C 1
ATOM 872 O O . CYS A 1 113 ? -12.167 5.285 -7.630 1.00 92.69 113 CYS A O 1
ATOM 874 N N . PHE A 1 114 ? -13.590 6.909 -7.068 1.00 89.00 114 PHE A N 1
ATOM 875 C CA . PHE A 1 114 ? -14.391 6.057 -6.169 1.00 89.00 114 PHE A CA 1
ATOM 876 C C . PHE A 1 114 ? -15.361 5.076 -6.847 1.00 89.00 114 PHE A C 1
ATOM 878 O O . PHE A 1 114 ? -16.101 4.371 -6.167 1.00 89.00 114 PHE A O 1
ATOM 885 N N . SER A 1 115 ? -15.359 4.976 -8.175 1.00 85.81 115 SER A N 1
ATOM 886 C CA . SER A 1 115 ? -16.189 4.001 -8.886 1.00 85.81 115 SER A CA 1
ATOM 887 C C . SER A 1 115 ? -15.470 2.656 -9.055 1.00 85.81 115 SER A C 1
ATOM 889 O O . SER A 1 115 ? -14.562 2.546 -9.881 1.00 85.81 115 SER A O 1
ATOM 891 N N . CYS A 1 116 ? -15.919 1.618 -8.348 1.00 84.06 116 CYS A N 1
ATOM 892 C CA . CYS A 1 116 ? -15.610 0.229 -8.697 1.00 84.06 116 CYS A CA 1
ATOM 893 C C . CYS A 1 116 ? -16.557 -0.183 -9.834 1.00 84.06 116 CYS A C 1
ATOM 895 O O . CYS A 1 116 ? -17.748 -0.371 -9.598 1.00 84.06 116 CYS A O 1
ATOM 897 N N . LYS A 1 117 ? -16.089 -0.225 -11.085 1.00 68.62 117 LYS A N 1
ATOM 898 C CA . LYS A 1 117 ? -16.945 -0.637 -12.209 1.00 68.62 117 LYS A CA 1
ATOM 899 C C . LYS A 1 117 ? -17.148 -2.154 -12.154 1.00 68.62 117 LYS A C 1
ATOM 901 O O . LYS A 1 117 ? -16.194 -2.883 -11.931 1.00 68.62 117 LYS A O 1
ATOM 906 N N . GLU A 1 118 ? -18.363 -2.634 -12.412 1.00 60.00 118 GLU A N 1
ATOM 907 C CA . GLU A 1 118 ? -18.673 -4.078 -12.383 1.00 60.00 118 GLU A CA 1
ATOM 908 C C . GLU A 1 118 ? -17.908 -4.890 -13.448 1.00 60.00 118 GLU A C 1
ATOM 910 O O . GLU A 1 118 ? -17.663 -6.074 -13.252 1.00 60.00 118 GLU A O 1
ATOM 915 N N . ASN A 1 119 ? -17.487 -4.244 -14.545 1.00 56.84 119 ASN A N 1
ATOM 916 C CA . ASN A 1 119 ? -16.834 -4.882 -15.700 1.00 56.84 119 ASN A CA 1
ATOM 917 C C . ASN A 1 119 ? -15.377 -4.439 -15.923 1.00 56.84 119 ASN A C 1
ATOM 919 O O . ASN A 1 119 ? -14.771 -4.806 -16.926 1.00 56.84 119 ASN A O 1
ATOM 923 N N . ASP A 1 120 ? -14.832 -3.594 -15.047 1.00 57.69 120 ASP A N 1
ATOM 924 C CA . ASP A 1 120 ? -13.447 -3.135 -15.131 1.00 57.69 120 ASP A CA 1
ATOM 925 C C . ASP A 1 120 ? -12.894 -2.979 -13.716 1.00 57.69 120 ASP A C 1
ATOM 927 O O . ASP A 1 120 ? -13.518 -2.349 -12.867 1.00 57.69 120 ASP A O 1
ATOM 931 N N . SER A 1 121 ? -11.711 -3.555 -13.533 1.00 70.69 121 SER A N 1
ATOM 932 C CA . SER A 1 121 ? -10.747 -3.591 -12.427 1.00 70.69 121 SER A CA 1
ATOM 933 C C . SER A 1 121 ? -10.483 -2.298 -11.626 1.00 70.69 121 SER A C 1
ATOM 935 O O . SER A 1 121 ? -9.349 -1.986 -11.261 1.00 70.69 121 SER A O 1
ATOM 937 N N . GLY A 1 122 ? -11.502 -1.484 -11.362 1.00 87.44 122 GLY A N 1
ATOM 938 C CA . GLY A 1 122 ? -11.377 -0.182 -10.711 1.00 87.44 122 GLY A CA 1
ATOM 939 C C . GLY A 1 122 ? -11.046 -0.275 -9.226 1.00 87.44 122 GLY A C 1
ATOM 940 O O . GLY A 1 122 ? -10.606 0.717 -8.647 1.00 87.44 122 GLY A O 1
ATOM 941 N N . CYS A 1 123 ? -11.236 -1.448 -8.620 1.00 92.25 123 CYS A N 1
ATOM 942 C CA . CYS A 1 123 ? -10.967 -1.688 -7.213 1.00 92.25 123 CYS A CA 1
ATOM 943 C C . CYS A 1 123 ? -10.291 -3.038 -6.993 1.00 92.25 123 CYS A C 1
ATOM 945 O O . CYS A 1 123 ? -10.508 -3.981 -7.750 1.00 92.25 123 CYS A O 1
ATOM 947 N N . ALA A 1 124 ? -9.504 -3.122 -5.928 1.00 93.88 124 ALA A N 1
ATOM 948 C CA . ALA A 1 124 ? -8.884 -4.355 -5.464 1.00 93.88 124 ALA A CA 1
ATOM 949 C C . ALA A 1 124 ? -8.918 -4.399 -3.934 1.00 93.88 124 ALA A C 1
ATOM 951 O O . ALA A 1 124 ? -8.865 -3.358 -3.278 1.00 93.88 124 ALA A O 1
ATOM 952 N N . ILE A 1 125 ? -9.021 -5.598 -3.361 1.00 94.81 125 ILE A N 1
ATOM 953 C CA . ILE A 1 125 ? -8.876 -5.791 -1.915 1.00 94.81 125 ILE A CA 1
ATOM 954 C C . ILE A 1 125 ? -7.382 -5.894 -1.626 1.00 94.81 125 ILE A C 1
ATOM 956 O O . ILE A 1 125 ? -6.722 -6.746 -2.203 1.00 94.81 125 ILE A O 1
ATOM 960 N N . MET A 1 126 ? -6.858 -5.036 -0.754 1.00 96.81 126 MET A N 1
ATOM 961 C CA . MET A 1 126 ? -5.465 -5.099 -0.314 1.00 96.81 126 MET A CA 1
ATOM 962 C C . MET A 1 126 ? -5.290 -6.166 0.774 1.00 96.81 126 MET A C 1
ATOM 964 O O . MET A 1 126 ? -6.019 -6.160 1.771 1.00 96.81 126 MET A O 1
ATOM 968 N N . GLY A 1 127 ? -4.278 -7.025 0.625 1.00 96.25 127 GLY A N 1
ATOM 969 C CA . GLY A 1 127 ? -3.846 -7.985 1.643 1.00 96.25 127 GLY A CA 1
ATOM 970 C C . GLY A 1 127 ? -4.120 -9.438 1.253 1.00 96.25 127 GLY A C 1
ATOM 971 O O . GLY A 1 127 ? -3.971 -9.809 0.098 1.00 96.25 127 GLY A O 1
ATOM 972 N N . LEU A 1 128 ? -4.520 -10.285 2.207 1.00 95.81 128 LEU A N 1
ATOM 973 C CA . LEU A 1 128 ? -4.634 -11.737 1.977 1.00 95.81 128 LEU A CA 1
ATOM 974 C C . LEU A 1 128 ? -5.562 -12.112 0.807 1.00 95.81 128 LEU A C 1
ATOM 976 O O . LEU A 1 128 ? -5.314 -13.088 0.107 1.00 95.81 128 LEU A O 1
ATOM 980 N N . ASN A 1 129 ? -6.638 -11.349 0.616 1.00 94.25 129 ASN A N 1
ATOM 981 C CA . ASN A 1 129 ? -7.671 -11.635 -0.378 1.00 94.25 129 ASN A CA 1
ATOM 982 C C . ASN A 1 129 ? -7.462 -10.872 -1.699 1.00 94.25 129 ASN A C 1
ATOM 984 O O . ASN A 1 129 ? -8.423 -10.695 -2.452 1.00 94.25 129 ASN A O 1
ATOM 988 N N . THR A 1 130 ? -6.244 -10.392 -1.980 1.00 94.50 130 THR A N 1
ATOM 989 C CA . THR A 1 130 ? -5.930 -9.783 -3.276 1.00 94.50 130 THR A CA 1
ATOM 990 C C . THR A 1 130 ? -6.135 -10.807 -4.393 1.00 94.50 130 THR A C 1
ATOM 992 O O . THR A 1 130 ? -5.579 -11.904 -4.372 1.00 94.50 130 THR A O 1
ATOM 995 N N . VAL A 1 131 ? -6.908 -10.432 -5.409 1.00 89.38 131 VAL A N 1
ATOM 996 C CA . VAL A 1 131 ? -7.118 -11.235 -6.618 1.00 89.38 131 VAL A CA 1
ATOM 997 C C . VAL A 1 131 ? -6.814 -10.397 -7.847 1.00 89.38 131 VAL A C 1
ATOM 999 O O . VAL A 1 131 ? -7.012 -9.179 -7.841 1.00 89.38 131 VAL A O 1
ATOM 1002 N N . ARG A 1 132 ? -6.322 -11.048 -8.906 1.00 75.31 132 ARG A N 1
ATOM 1003 C CA . ARG A 1 132 ? 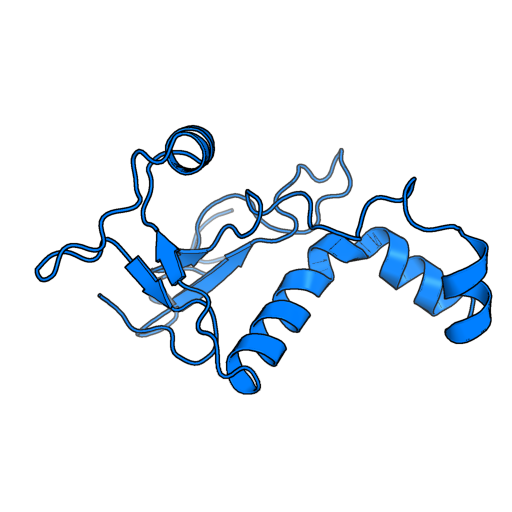-6.141 -10.387 -10.198 1.00 75.31 132 ARG A CA 1
ATOM 1004 C C . ARG A 1 132 ? -7.526 -9.956 -10.717 1.00 75.31 132 ARG A C 1
ATOM 1006 O O . ARG A 1 132 ? -8.404 -10.819 -10.773 1.00 75.31 132 ARG A O 1
ATOM 1013 N N . PRO A 1 133 ? -7.720 -8.675 -11.061 1.00 60.97 133 PRO A N 1
ATOM 1014 C CA . PRO A 1 133 ? -8.951 -8.215 -11.687 1.00 60.97 133 PRO A CA 1
ATOM 1015 C C . PRO A 1 133 ? -9.179 -8.792 -13.086 1.00 60.97 133 PRO A C 1
ATOM 1017 O O . PRO A 1 133 ? -8.177 -9.160 -13.748 1.00 60.97 133 PRO A O 1
#

Foldseek 3Di:
DDLVVDQAQVPDPFDEEEQQACDDVVVLRPDNLDDRTPHYHCVVNSRHDPPLDPVPDDPPPLCVPPNDVVSVCCNSCVSVCVLVVVQVCCVVDPDFDKDFDDPDVVCVVVVVGPDPDPPDPGIATPHPRGDDD

pLDDT: mean 84.93, std 15.97, range [48.5, 98.62]

Organism: Schizaphis graminum (NCBI:txid13262)

=== Feature glossary ===
Annotated list of the representations used here:

Nearest PDB structures. The Foldseek neighbor list gives the closest experimentally determined structures in the PDB, ranked by structural alignment. TM-score near 1 means near-identical fold; near 0.3 means only rough topology match. This is how one finds what a novel AlphaFold prediction most resembles in the solved-structure universe.

Foldseek 3Di. Foldseek's 3Di representation compresses backbone geometry into a per-residue letter drawn from a learned twenty-state alphabet. It captures the tertiary interaction pattern around each residue — which residues are packed against it in space, regardless of where they are in sequence.

Radius of gyration, Cα contacts, bounding box. Radius of gyration (Rg) is the root-mean-square distance of Cα atoms from their centroid — a single number for overall size and compactness. A globular domain of N residues has Rg ≈ 2.2·N^0.38 Å; an extended or disordered chain has a much larger Rg. The Cα contact count is the number of residue pairs whose Cα atoms are within 8 Å and are more than four positions apart in sequence — a standard proxy for tertiary packing density. The bounding box is the smallest axis-aligned box enclosing all Cα atoms.

InterPro / GO / CATH / organism. The annotation block draws on four external resources. InterPro: which protein families and domains the sequence belongs to. GO: standardized terms for what the protein does, what process it participates in, and where in the cell it acts. CATH: which structural fold it has in the CATH hierarchy. Organism: the species of origin.

mmCIF coordinates. The mmCIF block holds the 3D Cartesian coordinates of each backbone atom (N, Cα, C, O) in ångströms. mmCIF is the PDB's canonical archive format — a tagged-loop text representation of the atomic model.

pLDDT. pLDDT is the predicted lDDT-Cα score: AlphaFold's confidence that the local environment of each residue (all inter-atomic distances within 15 Å) is correctly placed. It is a per-residue number between 0 and 100, with higher meaning more reliable.

Backbone torsions (φ/ψ). φ (phi) and ψ (psi) are the two rotatable backbone dihedrals per residue: φ is the C(i-1)–N–Cα–C torsion, ψ is the N–Cα–C–N(i+1) torsion, both in degrees on (−180°, 180°]. α-helical residues cluster near (−60°, −45°); β-strand residues near (−120°, +130°). A Ramachandran plot is simply a scatter of (φ, ψ) for every residue.

B-factor. For experimental (PDB) structures, the B-factor (temperature factor) quantifies the positional spread of each atom in the crystal — a combination of thermal vibration and static disorder — in units of Å². High B-factors mark flexible loops or poorly resolved regions; low B-factors mark the rigid, well-ordered core.

Secondary structure (3-state, P-SEA). SS3 is a coarse helix/strand/coil call (letters a/b/c) made by the P-SEA algorithm from inter-Cα distances and dihedrals. It is less detailed than DSSP but needs only Cα positions.

Predicted aligned error. Predicted aligned error is AlphaFold's pairwise confidence. Unlike pLDDT (per-residue), PAE is per-residue-pair and captures whether two parts of the structure are correctly placed relative to each other. Units are ångströms of expected positional error.

Solvent-accessible surface area. Solvent-accessible surface area (SASA) is the area in Å² traced out by the centre of a 1.4 Å probe sphere (a water molecule) rolled over the protein's van der Waals surface (Shrake–Rupley / Lee–Richards construction). Buried residues have near-zero SASA; fully exposed residues can exceed 200 Å². The total SASA scales roughly with the number of surface residues.

Secondary structure (8-state, DSSP). The SS8 string is DSSP's per-residue secondary-structure call. α-helix (H) means an i→i+4 H-bond ladder; β-strand (E) means the residue participates in a β-sheet; 3₁₀ (G) and π (I) are tighter and wider helices; T/S are turns/bends; '-' is loop.

Rendered structure images. Structure images are PyMOL renders from six orthogonal camera directions. Cartoon representation draws helices as coils and strands as arrows; sticks shows the backbone as bonds; surface shows the solvent-excluded envelope. Rainbow coloring maps sequence position to hue (blue→red, N→C); chain coloring assigns a distinct color per polypeptide.

Sequence. The amino-acid sequence is the protein's primary structure: the linear order of residues from the N-terminus to the C-terminus, written in one-letter code. Everything else here — the 3D coordinates, the secondary structure, the domain annotations — is ultimately a consequence of this string.

Contact-map, Ramachandran, and PAE plots. Three diagnostic plots accompany the record. The Cα contact map visualizes the tertiary structure as a 2D adjacency matrix (8 Å cutoff, sequence-local contacts suppressed). The Ramachandran plot shows the distribution of backbone (φ, ψ) torsions, with points in the α and β basins reflecting secondary structure content. The PAE plot shows AlphaFold's inter-residue confidence as a color matrix.